Protein AF-A0A0N6ZM82-F1 (afdb_monomer_lite)

pLDDT: mean 79.0, std 15.88, range [41.53, 93.31]

Radius of gyration: 18.41 Å; chains: 1; bounding box: 28×65×36 Å

Structure (mmCIF, N/CA/C/O backbone):
data_AF-A0A0N6ZM82-F1
#
_entry.id   AF-A0A0N6ZM82-F1
#
loop_
_atom_site.group_PDB
_atom_site.id
_atom_site.type_symbol
_atom_site.label_atom_id
_atom_site.label_alt_id
_atom_site.label_comp_id
_atom_site.label_asym_id
_atom_site.label_entity_id
_atom_site.label_seq_id
_atom_site.pdbx_PDB_ins_code
_atom_site.Cartn_x
_atom_site.Cartn_y
_atom_site.Cartn_z
_atom_site.occupancy
_atom_site.B_iso_or_equiv
_atom_site.auth_seq_id
_atom_site.auth_comp_id
_atom_site.auth_asym_id
_atom_site.auth_atom_id
_atom_site.pdbx_PDB_model_num
ATOM 1 N N . MET A 1 1 ? -14.195 -1.100 5.619 1.00 47.75 1 MET A N 1
ATOM 2 C CA . MET A 1 1 ? -13.245 -1.840 4.760 1.00 47.75 1 MET A CA 1
ATOM 3 C C . MET A 1 1 ? -12.249 -2.521 5.677 1.00 47.75 1 MET A C 1
ATOM 5 O O . MET A 1 1 ? -11.611 -1.824 6.454 1.00 47.75 1 MET A O 1
ATOM 9 N N . SER A 1 2 ? -12.179 -3.851 5.667 1.00 57.38 2 SER A N 1
ATOM 10 C CA . SER A 1 2 ? -11.204 -4.586 6.480 1.00 57.38 2 SER A CA 1
ATOM 11 C C . SER A 1 2 ? -9.794 -4.263 5.991 1.00 57.38 2 SER A C 1
ATOM 13 O O . SER A 1 2 ? -9.532 -4.370 4.793 1.00 57.38 2 SER A O 1
ATOM 15 N N . ALA A 1 3 ? -8.909 -3.839 6.892 1.00 70.25 3 ALA A N 1
ATOM 16 C CA . ALA A 1 3 ? -7.518 -3.566 6.551 1.00 70.25 3 ALA A CA 1
ATOM 17 C C . ALA A 1 3 ? -6.855 -4.859 6.052 1.00 70.25 3 ALA A C 1
ATOM 19 O O . ALA A 1 3 ? -6.885 -5.882 6.737 1.00 70.25 3 ALA A O 1
ATOM 20 N N . ARG A 1 4 ? -6.304 -4.834 4.835 1.00 86.56 4 ARG A N 1
ATOM 21 C CA . ARG A 1 4 ? -5.609 -5.986 4.248 1.00 86.56 4 ARG A CA 1
ATOM 22 C C . ARG A 1 4 ? -4.201 -6.069 4.822 1.00 86.56 4 ARG A C 1
ATOM 24 O O . ARG A 1 4 ? -3.515 -5.057 4.876 1.00 86.56 4 ARG A O 1
ATOM 31 N N . THR A 1 5 ? -3.752 -7.256 5.213 1.00 89.25 5 THR A N 1
ATOM 32 C CA . THR A 1 5 ? -2.385 -7.466 5.713 1.00 89.25 5 THR A CA 1
ATOM 33 C C . THR A 1 5 ? -1.632 -8.420 4.795 1.00 89.25 5 THR A C 1
ATOM 35 O O . THR A 1 5 ? -2.133 -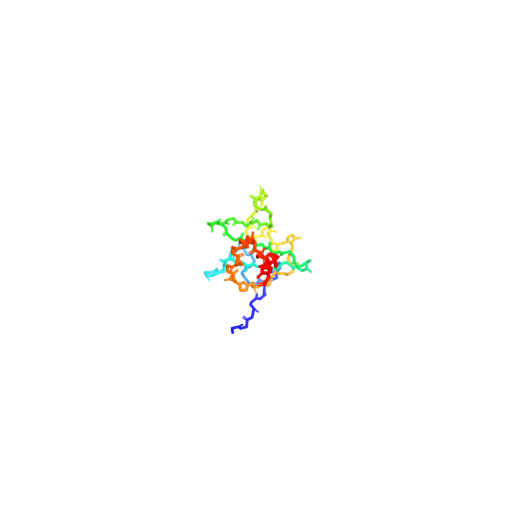9.491 4.460 1.00 89.25 5 THR A O 1
ATOM 38 N N . TRP A 1 6 ? -0.415 -8.039 4.411 1.00 90.31 6 TRP A N 1
ATOM 39 C CA . TRP A 1 6 ? 0.477 -8.802 3.544 1.00 90.31 6 TRP A CA 1
ATOM 40 C C . TRP A 1 6 ? 1.676 -9.313 4.330 1.00 90.31 6 TRP A C 1
ATOM 42 O O . TRP A 1 6 ? 2.356 -8.554 5.023 1.00 90.31 6 TRP A O 1
ATOM 52 N N . ARG A 1 7 ? 1.930 -10.617 4.218 1.00 87.81 7 ARG A N 1
ATOM 53 C CA . ARG A 1 7 ? 3.048 -11.312 4.863 1.00 87.81 7 ARG A CA 1
ATOM 54 C C . ARG A 1 7 ? 4.181 -11.563 3.856 1.00 87.81 7 ARG A C 1
ATOM 56 O O . ARG A 1 7 ? 3.867 -11.722 2.677 1.00 87.81 7 ARG A O 1
ATOM 63 N N . PRO A 1 8 ? 5.449 -11.646 4.305 1.00 86.19 8 PRO A N 1
ATOM 64 C CA . PRO A 1 8 ? 6.597 -11.995 3.454 1.00 86.19 8 PRO A CA 1
ATOM 65 C C . PRO A 1 8 ? 6.351 -13.249 2.607 1.00 86.19 8 PRO A C 1
ATOM 67 O O . PRO A 1 8 ? 6.508 -13.220 1.389 1.00 86.19 8 PRO A O 1
ATOM 70 N N . ASP A 1 9 ? 5.844 -14.301 3.244 1.00 84.25 9 ASP A N 1
ATOM 71 C CA . ASP A 1 9 ? 5.590 -15.606 2.621 1.00 84.25 9 ASP A CA 1
ATOM 72 C C . ASP A 1 9 ? 4.146 -15.760 2.111 1.00 84.25 9 ASP A C 1
ATOM 74 O O . ASP A 1 9 ? 3.696 -16.855 1.780 1.00 84.25 9 ASP A O 1
ATOM 78 N N . GLY A 1 10 ? 3.375 -14.667 2.097 1.00 78.56 10 GLY A N 1
ATOM 79 C CA . GLY A 1 10 ? 1.958 -14.669 1.749 1.00 78.56 10 GLY A CA 1
ATOM 80 C C . GLY A 1 10 ? 1.675 -14.248 0.302 1.00 78.56 10 GLY A C 1
ATOM 81 O O . GLY A 1 10 ? 2.492 -13.581 -0.339 1.00 78.56 10 GLY A O 1
ATOM 82 N N . PRO A 1 11 ? 0.480 -14.566 -0.223 1.00 75.62 11 PRO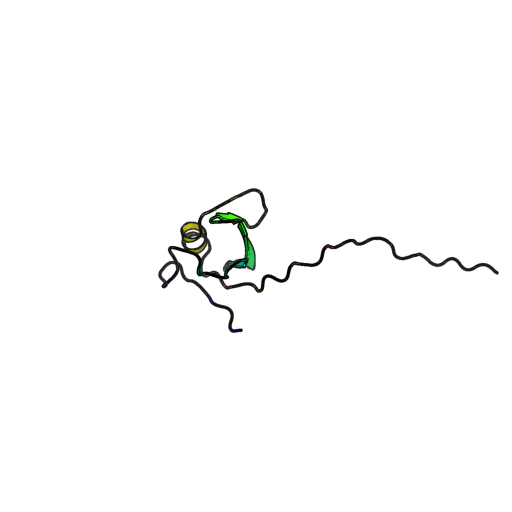 A N 1
ATOM 83 C CA . PRO A 1 11 ? 0.049 -14.079 -1.527 1.00 75.62 11 PRO A CA 1
ATOM 84 C C . PRO A 1 11 ? 0.050 -12.543 -1.566 1.00 75.62 11 PRO A C 1
ATOM 86 O O . PRO A 1 11 ? -0.413 -11.870 -0.643 1.00 75.62 11 PRO A O 1
ATOM 89 N N . GLY A 1 12 ? 0.581 -11.980 -2.653 1.00 79.19 12 GLY A N 1
ATOM 90 C CA . GLY A 1 12 ? 0.736 -10.531 -2.807 1.00 79.19 12 GLY A CA 1
ATOM 91 C C . GLY A 1 12 ? 2.018 -9.955 -2.198 1.00 79.19 12 GLY A C 1
ATOM 92 O O . GLY A 1 12 ? 2.136 -8.737 -2.126 1.00 79.19 12 GLY A O 1
ATOM 93 N N . SER A 1 13 ? 2.994 -10.777 -1.799 1.00 82.12 13 SER A N 1
ATOM 94 C CA . SER A 1 13 ? 4.310 -10.308 -1.333 1.00 82.12 13 SER A CA 1
ATOM 95 C C . SER A 1 13 ? 5.191 -9.732 -2.450 1.00 82.12 13 SER A C 1
ATOM 97 O O . SER A 1 13 ? 5.974 -8.819 -2.211 1.00 82.12 13 SER A O 1
ATOM 99 N N . PHE A 1 14 ? 5.037 -10.191 -3.697 1.00 83.12 14 PHE A N 1
ATOM 100 C CA . PHE A 1 14 ? 5.867 -9.744 -4.826 1.00 83.12 14 PHE A CA 1
ATOM 101 C C . PHE A 1 14 ? 5.496 -8.359 -5.368 1.00 83.12 14 PHE A C 1
ATOM 103 O O . PHE A 1 14 ? 6.383 -7.568 -5.704 1.00 83.12 14 PHE A O 1
ATOM 110 N N . GLN A 1 15 ? 4.201 -8.041 -5.440 1.00 86.25 15 GLN A N 1
ATOM 111 C CA . GLN A 1 15 ? 3.710 -6.787 -6.007 1.00 86.25 15 GLN A CA 1
ATOM 112 C C . GLN A 1 15 ? 2.533 -6.229 -5.208 1.00 86.25 15 GLN A C 1
ATOM 114 O O . GLN A 1 15 ? 1.640 -6.964 -4.795 1.00 86.25 15 GLN A O 1
ATOM 119 N N . ALA A 1 16 ? 2.533 -4.904 -5.040 1.00 85.00 16 ALA A N 1
ATOM 120 C CA . ALA A 1 16 ? 1.463 -4.190 -4.365 1.00 85.00 16 ALA A CA 1
ATOM 121 C C . ALA A 1 16 ? 0.141 -4.359 -5.129 1.00 85.00 16 ALA A C 1
ATOM 123 O O . ALA A 1 16 ? 0.105 -4.040 -6.326 1.00 85.00 16 ALA A O 1
ATOM 124 N N . PRO A 1 17 ? -0.948 -4.781 -4.461 1.00 85.81 17 PRO A N 1
ATOM 125 C CA . PRO A 1 17 ? -2.259 -4.832 -5.090 1.00 85.81 17 PRO A CA 1
ATOM 126 C C . PRO A 1 17 ? -2.710 -3.464 -5.617 1.00 85.81 17 PRO A C 1
ATOM 128 O O . PRO A 1 17 ? -2.288 -2.400 -5.143 1.00 85.81 17 PRO A O 1
ATOM 131 N N . ALA A 1 18 ? -3.594 -3.486 -6.614 1.00 83.75 18 ALA A N 1
ATOM 132 C CA . ALA A 1 18 ? -4.200 -2.272 -7.142 1.00 83.75 18 ALA A CA 1
ATOM 133 C C . ALA A 1 18 ? -4.979 -1.533 -6.037 1.00 83.75 18 ALA A C 1
ATOM 135 O O . ALA A 1 18 ? -5.657 -2.151 -5.219 1.00 83.75 18 ALA A O 1
ATOM 136 N N . GLY A 1 19 ? -4.853 -0.204 -6.001 1.00 84.88 19 GLY A N 1
ATOM 137 C CA . GLY A 1 19 ? -5.510 0.648 -5.002 1.00 84.88 19 GLY A CA 1
ATOM 138 C C . GLY A 1 19 ? -4.717 0.875 -3.711 1.00 84.88 19 GLY A C 1
ATOM 139 O O . GLY A 1 19 ? -4.954 1.880 -3.046 1.00 84.88 19 GLY A O 1
ATOM 140 N N . VAL A 1 20 ? -3.714 0.046 -3.398 1.00 87.94 20 VAL A N 1
ATOM 141 C CA . VAL A 1 20 ? -2.899 0.232 -2.187 1.00 87.94 20 VAL A CA 1
ATOM 142 C C . VAL A 1 20 ? -1.926 1.389 -2.399 1.00 87.94 20 VAL A C 1
ATOM 144 O O . VAL A 1 20 ? -1.062 1.346 -3.286 1.00 87.94 20 VAL A O 1
ATOM 147 N N . ARG A 1 21 ? -2.085 2.436 -1.585 1.00 90.38 21 ARG A N 1
ATOM 148 C CA . ARG A 1 21 ? -1.259 3.657 -1.622 1.00 90.38 21 ARG A CA 1
ATOM 149 C C . ARG A 1 21 ? -0.492 3.919 -0.331 1.00 90.38 21 ARG A C 1
ATOM 151 O O . ARG A 1 21 ? 0.500 4.642 -0.369 1.00 90.38 21 ARG A O 1
ATOM 158 N N . ALA A 1 22 ? -0.937 3.349 0.783 1.00 91.06 22 ALA A N 1
ATOM 159 C CA . ALA A 1 22 ? -0.272 3.462 2.068 1.00 91.06 22 ALA A CA 1
ATOM 160 C C . ALA A 1 22 ? -0.369 2.145 2.839 1.00 91.06 22 ALA A C 1
ATOM 162 O O . ALA A 1 22 ? -1.402 1.476 2.821 1.00 91.06 22 ALA A O 1
ATOM 163 N N . VAL A 1 23 ? 0.713 1.781 3.516 1.00 92.38 23 VAL A N 1
ATOM 164 C CA . VAL A 1 23 ? 0.782 0.605 4.384 1.00 92.38 23 VAL A CA 1
ATOM 165 C C . VAL A 1 23 ? 1.557 0.935 5.649 1.00 92.38 23 VAL A C 1
ATOM 167 O O . VAL A 1 23 ? 2.421 1.806 5.645 1.00 92.38 23 VAL A O 1
ATOM 170 N N . ARG A 1 24 ? 1.254 0.247 6.742 1.00 92.88 24 ARG A N 1
ATOM 171 C CA . ARG A 1 24 ? 2.025 0.278 7.981 1.00 92.88 24 ARG A CA 1
ATOM 172 C C . ARG A 1 24 ? 2.786 -1.017 8.143 1.00 92.88 24 ARG A C 1
ATOM 174 O O . ARG A 1 24 ? 2.207 -2.080 7.953 1.00 92.88 24 ARG A O 1
ATOM 181 N N . ASP A 1 25 ? 4.057 -0.923 8.496 1.00 91.50 25 ASP A N 1
ATOM 182 C CA . ASP A 1 25 ? 4.840 -2.097 8.867 1.00 91.50 25 ASP A CA 1
ATOM 183 C C . ASP A 1 25 ? 4.540 -2.562 10.302 1.00 91.50 25 ASP A C 1
ATOM 185 O O . ASP A 1 25 ? 3.818 -1.901 11.054 1.00 91.50 25 ASP A O 1
ATOM 189 N N . ASN A 1 26 ? 5.122 -3.695 10.701 1.00 87.00 26 ASN A N 1
ATOM 190 C CA . ASN A 1 26 ? 4.985 -4.230 12.059 1.00 87.00 26 ASN A CA 1
ATOM 191 C C . ASN A 1 26 ? 5.576 -3.301 13.143 1.00 87.00 26 ASN A C 1
ATOM 193 O O . ASN A 1 26 ? 5.263 -3.426 14.322 1.00 87.00 26 ASN A O 1
ATOM 197 N N . ARG A 1 27 ? 6.430 -2.345 12.756 1.00 88.38 27 ARG A N 1
ATOM 198 C CA . ARG A 1 27 ? 6.990 -1.318 13.649 1.00 88.38 27 ARG A CA 1
ATOM 199 C C . ARG A 1 27 ? 6.121 -0.055 13.699 1.00 88.38 27 ARG A C 1
ATOM 201 O O . ARG A 1 27 ? 6.504 0.914 14.350 1.00 88.38 27 ARG A O 1
ATOM 208 N N . GLY A 1 28 ? 4.979 -0.041 13.010 1.00 88.12 28 GLY A N 1
ATOM 209 C CA . GLY A 1 28 ? 4.058 1.090 12.943 1.00 88.12 28 GLY A CA 1
ATOM 210 C C . GLY A 1 28 ? 4.493 2.223 12.009 1.00 88.12 28 GLY A C 1
ATOM 211 O O . GLY A 1 28 ? 3.830 3.262 11.984 1.00 88.12 28 GLY A O 1
ATOM 212 N N . ARG A 1 29 ? 5.565 2.062 11.222 1.00 90.19 29 ARG A N 1
ATOM 213 C CA . ARG A 1 29 ? 6.007 3.093 10.271 1.00 90.19 29 ARG A CA 1
ATOM 214 C C . ARG A 1 29 ? 5.061 3.128 9.085 1.00 90.19 29 ARG A C 1
ATOM 216 O O . ARG A 1 29 ? 4.719 2.088 8.523 1.00 90.19 29 ARG A O 1
ATOM 223 N N . LEU A 1 30 ? 4.667 4.333 8.687 1.00 91.38 30 LEU A N 1
ATOM 224 C CA . LEU A 1 30 ? 3.841 4.546 7.508 1.00 91.38 30 LEU A CA 1
ATOM 225 C C . LEU A 1 30 ? 4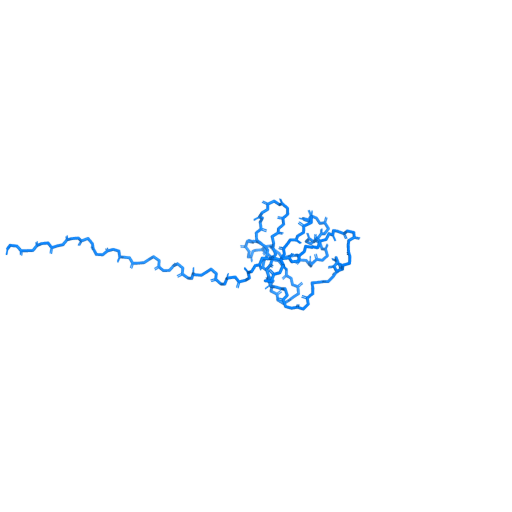.721 4.564 6.261 1.00 91.38 30 LEU A C 1
ATOM 227 O O . LEU A 1 30 ? 5.602 5.405 6.131 1.00 91.38 30 LEU A O 1
ATOM 231 N N . TRP A 1 31 ? 4.436 3.665 5.334 1.00 92.56 31 TRP A N 1
ATOM 232 C CA . TRP A 1 31 ? 5.023 3.622 4.010 1.00 92.56 31 TRP A CA 1
ATOM 233 C C . TRP A 1 31 ? 3.998 4.097 2.991 1.00 92.56 31 TRP A C 1
ATOM 235 O O . TRP A 1 31 ? 2.891 3.565 2.915 1.00 92.56 31 TRP A O 1
ATOM 245 N N . THR A 1 32 ? 4.367 5.083 2.185 1.00 92.69 32 THR A N 1
ATOM 246 C CA . THR A 1 32 ? 3.535 5.629 1.114 1.00 92.69 32 THR A CA 1
ATOM 247 C C . THR A 1 32 ? 4.099 5.246 -0.243 1.00 92.69 32 THR A C 1
ATOM 249 O O . THR A 1 32 ? 5.308 5.088 -0.433 1.00 92.69 32 THR A O 1
ATOM 252 N N . ARG A 1 33 ? 3.198 5.062 -1.203 1.00 90.44 33 ARG A N 1
ATOM 253 C CA . ARG A 1 33 ? 3.527 4.650 -2.562 1.00 90.44 33 ARG A CA 1
ATOM 254 C C . ARG A 1 33 ? 3.729 5.861 -3.468 1.00 90.44 33 ARG A C 1
ATOM 256 O O . ARG A 1 33 ? 2.853 6.715 -3.562 1.00 90.44 33 ARG A O 1
ATOM 263 N N . ASN A 1 34 ? 4.812 5.852 -4.237 1.00 87.12 34 ASN A N 1
ATOM 264 C CA . ASN A 1 34 ? 4.992 6.684 -5.424 1.00 87.12 34 ASN A CA 1
ATOM 265 C C . ASN A 1 34 ? 5.274 5.776 -6.620 1.00 87.12 34 ASN A C 1
ATOM 267 O O . ASN A 1 34 ? 6.282 5.072 -6.640 1.00 87.12 34 ASN A O 1
ATOM 271 N N . THR A 1 35 ? 4.384 5.783 -7.612 1.00 85.62 35 THR A N 1
ATOM 272 C CA . THR A 1 35 ? 4.413 4.877 -8.775 1.00 85.62 35 THR A CA 1
ATOM 273 C C . THR A 1 35 ? 4.556 3.396 -8.374 1.00 85.62 35 THR A C 1
ATOM 275 O O . THR A 1 35 ? 3.576 2.772 -7.960 1.00 85.62 35 THR A O 1
ATOM 278 N N . THR A 1 36 ? 5.754 2.817 -8.472 1.00 87.25 36 THR A N 1
ATOM 279 C CA . THR A 1 36 ? 6.082 1.423 -8.113 1.00 87.25 36 THR A CA 1
ATOM 280 C C . THR A 1 36 ? 6.965 1.303 -6.865 1.00 87.25 36 THR A C 1
ATOM 282 O O . THR A 1 36 ? 7.264 0.188 -6.427 1.00 87.25 36 THR A O 1
ATOM 285 N N . ARG A 1 37 ? 7.383 2.431 -6.279 1.00 91.69 37 ARG A N 1
ATOM 286 C CA . ARG A 1 37 ? 8.279 2.496 -5.119 1.00 91.69 37 ARG A CA 1
ATOM 287 C C . ARG A 1 37 ? 7.553 2.971 -3.866 1.00 91.69 37 ARG A C 1
ATOM 289 O O . ARG A 1 37 ? 6.510 3.616 -3.937 1.00 91.69 37 ARG A O 1
ATOM 296 N N . TRP A 1 38 ? 8.138 2.647 -2.723 1.00 93.25 38 TRP A N 1
ATOM 297 C CA . TRP A 1 38 ? 7.608 2.926 -1.397 1.00 93.25 38 TRP A CA 1
ATOM 298 C C . TRP A 1 38 ? 8.635 3.670 -0.561 1.00 93.25 38 TRP A C 1
ATOM 300 O O . TRP A 1 38 ? 9.824 3.361 -0.634 1.00 93.25 38 TRP A O 1
ATOM 310 N N . THR A 1 39 ? 8.176 4.628 0.235 1.00 93.25 39 THR A N 1
ATOM 311 C CA . THR A 1 39 ? 9.020 5.400 1.149 1.00 93.25 39 THR A CA 1
ATOM 312 C C . THR A 1 39 ? 8.312 5.625 2.476 1.00 93.25 39 THR A C 1
ATOM 314 O O . THR A 1 39 ? 7.089 5.736 2.506 1.00 93.25 39 THR A O 1
ATOM 317 N N . CYS A 1 40 ? 9.066 5.696 3.570 1.00 91.50 40 CYS A N 1
ATOM 318 C CA . CYS A 1 40 ? 8.541 6.066 4.886 1.00 91.50 40 CYS A CA 1
ATOM 319 C C . CYS A 1 40 ? 8.921 7.489 5.321 1.00 91.50 40 CYS A C 1
ATOM 321 O O . CYS A 1 40 ? 8.279 8.047 6.204 1.00 91.50 40 CYS A O 1
ATOM 323 N N . ASN A 1 41 ? 9.941 8.089 4.699 1.00 86.69 41 ASN A N 1
ATOM 324 C CA . ASN A 1 41 ? 10.472 9.411 5.053 1.00 86.69 41 ASN A CA 1
ATOM 325 C C . ASN A 1 41 ? 10.599 10.378 3.861 1.00 86.69 41 ASN A C 1
ATOM 327 O O . ASN A 1 41 ? 10.962 11.531 4.058 1.00 86.69 41 ASN A O 1
ATOM 331 N N . GLY A 1 42 ? 10.321 9.926 2.634 1.00 84.25 42 GLY A N 1
ATOM 332 C CA . GLY A 1 42 ? 10.464 10.714 1.406 1.00 84.25 42 GLY A CA 1
ATOM 333 C C . GLY A 1 42 ? 11.844 10.630 0.742 1.00 84.25 42 GLY A C 1
ATOM 334 O O . GLY A 1 42 ? 11.960 10.949 -0.440 1.00 84.25 42 GLY A O 1
ATOM 335 N N . SER A 1 43 ? 12.871 10.153 1.449 1.00 83.81 43 SER A N 1
ATOM 336 C CA . SER A 1 43 ? 14.262 10.142 0.962 1.00 83.81 43 SER A CA 1
ATOM 337 C C . SER A 1 43 ? 14.709 8.754 0.501 1.00 83.81 43 SER A C 1
ATOM 339 O O . SER A 1 43 ? 15.410 8.624 -0.500 1.00 83.81 43 SER A O 1
ATOM 341 N N . HIS A 1 44 ? 14.281 7.700 1.201 1.00 87.31 44 HIS A N 1
ATOM 342 C CA . HIS A 1 44 ? 14.641 6.319 0.874 1.00 87.31 44 HIS A CA 1
ATOM 343 C C . HIS A 1 44 ? 13.488 5.610 0.175 1.00 87.31 44 HIS A C 1
ATOM 345 O O . HIS A 1 44 ? 12.364 5.586 0.680 1.00 87.31 44 HIS A O 1
ATOM 351 N N . TRP A 1 45 ? 13.783 5.010 -0.977 1.00 91.75 45 TRP A N 1
ATOM 352 C CA . TRP A 1 45 ? 12.797 4.357 -1.830 1.00 91.75 45 TRP A CA 1
ATOM 353 C C . TRP A 1 45 ? 13.117 2.879 -2.002 1.00 91.75 45 TRP A C 1
ATOM 355 O O . TRP A 1 45 ? 14.190 2.527 -2.488 1.00 91.75 45 TRP A O 1
ATOM 365 N N . ILE A 1 46 ? 12.154 2.019 -1.684 1.00 93.31 46 ILE A N 1
ATOM 366 C CA . ILE A 1 46 ? 12.270 0.567 -1.847 1.00 93.31 46 ILE A CA 1
ATOM 367 C C . ILE A 1 46 ? 11.134 0.015 -2.709 1.00 93.31 46 ILE A C 1
ATOM 369 O O . ILE A 1 46 ? 10.118 0.672 -2.944 1.00 93.31 46 ILE A O 1
ATOM 373 N N . ARG A 1 47 ? 11.307 -1.202 -3.229 1.00 93.06 47 ARG A N 1
ATOM 374 C CA . ARG A 1 47 ? 10.250 -1.916 -3.964 1.00 93.06 47 ARG A CA 1
ATOM 375 C C . ARG A 1 47 ? 9.322 -2.632 -2.986 1.00 93.06 47 ARG A C 1
ATOM 377 O O . ARG A 1 47 ? 9.757 -3.019 -1.908 1.00 93.06 47 ARG A O 1
ATOM 384 N N . TRP A 1 48 ? 8.082 -2.886 -3.407 1.00 92.12 48 TRP A N 1
ATOM 385 C CA . TRP A 1 48 ? 7.089 -3.597 -2.591 1.00 92.12 48 TRP A CA 1
ATOM 386 C C . TRP A 1 48 ? 7.609 -4.922 -2.021 1.00 92.12 48 TRP A C 1
ATOM 388 O O . TRP A 1 48 ? 7.526 -5.115 -0.817 1.00 92.12 48 TRP A O 1
ATOM 398 N N . ARG A 1 49 ? 8.230 -5.788 -2.839 1.00 91.25 49 ARG A N 1
ATOM 399 C CA . ARG A 1 49 ? 8.760 -7.066 -2.329 1.00 91.25 49 ARG A CA 1
ATOM 400 C C . ARG A 1 49 ? 9.741 -6.886 -1.172 1.00 91.25 49 ARG A C 1
ATOM 402 O O . ARG A 1 49 ? 9.733 -7.676 -0.247 1.00 91.25 49 ARG A O 1
ATOM 409 N N . VAL A 1 50 ? 10.590 -5.858 -1.252 1.00 91.94 50 VAL A N 1
ATOM 410 C CA . VAL A 1 50 ? 11.617 -5.567 -0.241 1.00 91.94 50 VAL A CA 1
ATOM 411 C C . VAL A 1 50 ? 10.943 -5.036 1.016 1.00 91.94 50 VAL A C 1
ATOM 413 O O . VAL A 1 50 ? 11.257 -5.471 2.110 1.00 91.94 50 VAL A O 1
ATOM 416 N N . LEU A 1 51 ? 9.942 -4.170 0.856 1.00 91.56 51 LEU A N 1
ATOM 417 C CA . LEU A 1 51 ? 9.126 -3.688 1.964 1.00 91.56 51 LEU A CA 1
ATOM 418 C C . LEU A 1 51 ? 8.446 -4.840 2.712 1.00 91.56 51 LEU A C 1
ATOM 420 O O . LEU A 1 51 ? 8.516 -4.897 3.934 1.00 91.56 51 LEU A O 1
ATOM 424 N N . VAL A 1 52 ? 7.800 -5.762 1.996 1.00 91.50 52 VAL A N 1
ATOM 425 C CA . VAL A 1 52 ? 7.114 -6.891 2.634 1.00 91.50 52 VAL A CA 1
ATOM 426 C C . VAL A 1 52 ? 8.123 -7.887 3.215 1.00 91.50 52 VAL A C 1
ATOM 428 O O . VAL A 1 52 ? 7.880 -8.388 4.304 1.00 91.50 52 VAL A O 1
ATOM 431 N N . ALA A 1 53 ? 9.252 -8.148 2.552 1.00 90.81 53 ALA A N 1
ATOM 432 C CA . ALA A 1 53 ? 10.274 -9.075 3.044 1.00 90.81 53 ALA A CA 1
ATOM 433 C C . ALA A 1 53 ? 11.022 -8.549 4.283 1.00 90.81 53 ALA A C 1
ATOM 435 O O . ALA A 1 53 ? 11.137 -9.265 5.273 1.00 90.81 53 ALA A O 1
ATOM 436 N N . ASP A 1 54 ? 11.474 -7.293 4.256 1.00 90.88 54 ASP A N 1
ATOM 437 C CA . ASP A 1 54 ? 12.351 -6.723 5.289 1.00 90.88 54 ASP A CA 1
ATOM 438 C C . ASP A 1 54 ? 11.567 -6.062 6.436 1.00 90.88 54 ASP A C 1
ATOM 440 O O . ASP A 1 54 ? 12.095 -5.858 7.535 1.00 90.88 54 ASP A O 1
ATOM 444 N N . HIS A 1 55 ? 10.314 -5.666 6.185 1.00 89.50 55 HIS A N 1
ATOM 445 C CA . HIS A 1 55 ? 9.480 -4.925 7.140 1.00 89.50 55 HIS A CA 1
ATOM 446 C C . HIS A 1 55 ? 8.104 -5.563 7.390 1.00 89.50 55 HIS A C 1
ATOM 448 O O . HIS A 1 55 ? 7.326 -5.041 8.191 1.00 89.50 55 HIS A O 1
ATOM 454 N N . GLY A 1 56 ? 7.785 -6.684 6.738 1.00 81.88 56 GLY A N 1
ATOM 455 C CA . GLY A 1 56 ? 6.508 -7.372 6.914 1.00 81.88 56 GLY A CA 1
ATOM 456 C C . GLY A 1 56 ? 6.317 -7.994 8.307 1.00 81.88 56 GLY A C 1
ATOM 457 O O . GLY A 1 56 ? 7.286 -8.208 9.035 1.00 81.88 56 GLY A O 1
ATOM 458 N N . PRO A 1 57 ? 5.067 -8.327 8.686 1.00 90.12 57 PRO A N 1
ATOM 459 C CA . PRO A 1 57 ? 3.827 -8.112 7.937 1.00 90.12 57 PRO A CA 1
ATOM 460 C C . PRO A 1 57 ? 3.454 -6.630 7.820 1.00 90.12 57 PRO A C 1
ATOM 462 O O . PRO A 1 57 ? 3.624 -5.863 8.765 1.00 90.12 57 PRO A O 1
ATOM 465 N N . VAL A 1 58 ? 2.933 -6.235 6.657 1.00 91.75 58 VAL A N 1
ATOM 466 C CA . VAL A 1 58 ? 2.487 -4.859 6.404 1.00 91.75 58 VAL A CA 1
ATOM 467 C C . VAL A 1 58 ? 0.978 -4.802 6.236 1.00 91.75 58 VAL A C 1
ATOM 469 O O . VAL A 1 58 ? 0.393 -5.640 5.559 1.00 91.75 58 VAL A O 1
ATOM 472 N N . THR A 1 59 ? 0.337 -3.819 6.853 1.00 91.69 59 THR A N 1
ATOM 473 C CA . THR A 1 59 ? -1.120 -3.665 6.887 1.00 91.69 59 THR A CA 1
ATOM 474 C C . THR A 1 59 ? -1.530 -2.420 6.120 1.00 91.69 59 THR A C 1
ATOM 476 O O . THR A 1 59 ? -0.915 -1.369 6.269 1.00 91.69 59 THR A O 1
ATOM 479 N N . GLU A 1 60 ? -2.570 -2.519 5.302 1.00 91.19 60 GLU A N 1
ATOM 480 C CA . GLU A 1 60 ? -3.141 -1.401 4.563 1.00 91.19 60 GLU A CA 1
ATOM 481 C C . GLU A 1 60 ? -3.524 -0.286 5.526 1.00 91.19 60 GLU A C 1
ATOM 483 O O . GLU A 1 60 ? -4.330 -0.472 6.440 1.00 91.19 60 GLU A O 1
ATOM 488 N N . ALA A 1 61 ? -2.923 0.880 5.320 1.00 87.19 61 ALA A N 1
ATOM 489 C CA . ALA A 1 61 ? -3.310 2.076 6.029 1.00 87.19 61 ALA A CA 1
ATOM 490 C C . ALA A 1 61 ? -4.305 2.824 5.142 1.00 87.19 61 ALA A C 1
ATOM 492 O O . ALA A 1 61 ? -4.032 2.998 3.948 1.00 87.19 61 ALA A O 1
ATOM 493 N N . PRO A 1 62 ? -5.437 3.301 5.690 1.00 75.75 62 PRO A N 1
ATOM 494 C CA . PRO A 1 62 ? -6.262 4.231 4.950 1.00 75.75 62 PRO A CA 1
ATOM 495 C C . PRO A 1 62 ? -5.364 5.407 4.572 1.00 75.75 62 PRO A C 1
ATOM 497 O O . PRO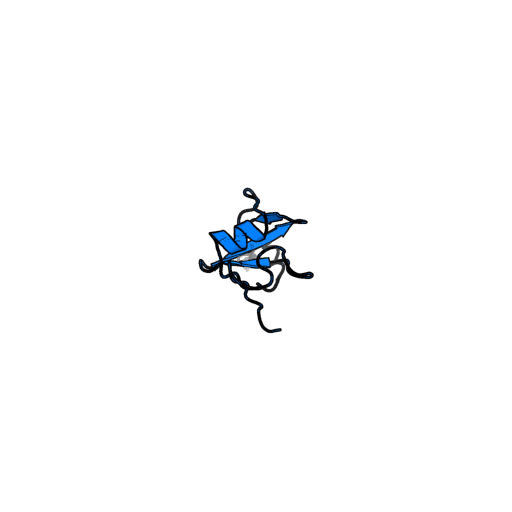 A 1 62 ? -4.730 6.028 5.429 1.00 75.75 62 PRO A O 1
ATOM 500 N N . VAL A 1 63 ? -5.278 5.680 3.272 1.00 62.19 63 VAL A N 1
ATOM 501 C CA . VAL A 1 63 ? -4.729 6.928 2.743 1.00 62.19 63 VAL A CA 1
ATOM 502 C C . VAL A 1 63 ? -5.703 8.020 3.174 1.00 62.19 63 VAL A C 1
ATOM 504 O O . VAL A 1 63 ? -6.499 8.518 2.389 1.00 62.19 63 VAL A O 1
ATOM 507 N N . HIS A 1 64 ? -5.699 8.369 4.457 1.00 49.91 64 HIS A N 1
ATOM 508 C CA . HIS A 1 64 ? -6.096 9.705 4.820 1.00 49.91 64 HIS A CA 1
ATOM 509 C C . HIS A 1 64 ? -4.966 10.573 4.287 1.00 49.91 64 HIS A C 1
ATOM 511 O O . HIS A 1 64 ? -3.833 10.420 4.755 1.00 49.91 64 HIS A O 1
ATOM 517 N N . PRO A 1 65 ? -5.203 11.443 3.291 1.00 46.34 65 PRO A N 1
ATOM 518 C CA . PRO A 1 65 ? -4.333 12.590 3.147 1.00 46.34 65 PRO A CA 1
ATOM 519 C C . PRO A 1 65 ? -4.375 13.268 4.514 1.00 46.34 65 PRO A C 1
ATOM 521 O O . PRO A 1 65 ? -5.391 13.846 4.898 1.00 46.34 65 PRO A O 1
ATOM 524 N N . ALA A 1 66 ? -3.322 13.086 5.309 1.00 47.09 66 ALA A N 1
ATOM 525 C CA . ALA A 1 66 ? -3.146 13.847 6.521 1.00 47.09 66 ALA A CA 1
ATOM 526 C C . ALA A 1 66 ? -3.052 15.296 6.055 1.00 47.09 66 ALA A C 1
ATOM 528 O O . ALA A 1 66 ? -2.063 15.716 5.459 1.00 47.09 66 ALA A O 1
ATOM 529 N N . GLN A 1 67 ? -4.191 15.974 6.175 1.00 49.66 67 GLN A N 1
ATOM 530 C CA . GLN A 1 67 ? -4.323 17.302 6.731 1.00 49.66 67 GLN A CA 1
ATOM 531 C C . GLN A 1 67 ? -3.031 18.091 6.584 1.00 49.66 67 GLN A C 1
ATOM 533 O O . GLN A 1 67 ? -2.110 17.971 7.390 1.00 49.66 67 GLN A O 1
ATOM 538 N N . ARG A 1 68 ? -2.995 18.913 5.535 1.00 41.53 68 ARG A N 1
ATOM 539 C CA . ARG A 1 68 ? -2.134 20.085 5.467 1.00 41.53 68 ARG A CA 1
ATOM 540 C C . ARG A 1 68 ? -2.306 20.840 6.785 1.00 41.53 68 ARG A C 1
ATOM 542 O O . ARG A 1 68 ? -3.262 21.589 6.956 1.00 41.53 68 ARG A O 1
ATOM 549 N N . ALA A 1 69 ? -1.403 20.590 7.725 1.00 48.56 69 ALA A N 1
ATOM 550 C CA . ALA A 1 69 ? -1.227 21.390 8.913 1.00 48.56 69 ALA A CA 1
ATOM 551 C C . ALA A 1 69 ? -0.688 22.744 8.447 1.00 48.56 69 ALA A C 1
ATOM 553 O O . ALA A 1 69 ? 0.515 22.970 8.393 1.00 48.56 69 ALA A O 1
ATOM 554 N N . THR A 1 70 ? -1.583 23.646 8.060 1.00 50.78 70 THR A N 1
ATOM 555 C CA . THR A 1 70 ? -1.338 25.068 8.273 1.00 50.78 70 THR A CA 1
ATOM 556 C C . THR A 1 70 ? -1.886 25.393 9.647 1.00 50.78 70 THR A C 1
ATOM 558 O O . THR A 1 70 ? -3.009 25.867 9.794 1.00 50.78 70 THR A O 1
ATOM 561 N N . SER A 1 71 ? -1.074 25.109 10.662 1.00 53.00 71 SER A N 1
ATOM 562 C CA . SER A 1 71 ? -1.071 25.935 11.857 1.00 53.00 71 SER A CA 1
ATOM 563 C C . SER A 1 71 ? -0.737 27.350 11.396 1.00 53.00 71 SER A C 1
ATOM 565 O O . SER A 1 71 ? 0.402 27.619 11.029 1.00 53.00 71 SER A O 1
ATOM 567 N N . SER A 1 72 ? -1.718 28.245 11.365 1.00 53.84 72 SER A N 1
ATOM 568 C CA . SER A 1 72 ? -1.415 29.666 11.461 1.00 53.84 72 SER A CA 1
ATOM 569 C C . SER A 1 72 ? -2.516 30.377 12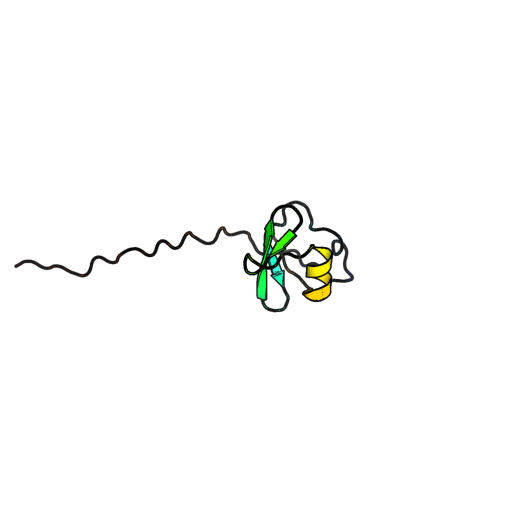.235 1.00 53.84 72 SER A C 1
ATOM 571 O O . SER A 1 72 ? -3.608 30.617 11.733 1.00 53.84 72 SER A O 1
ATOM 573 N N . THR A 1 73 ? -2.136 30.711 13.469 1.00 53.91 73 THR A N 1
ATOM 574 C CA . THR A 1 73 ? -2.562 31.897 14.215 1.00 53.91 73 THR A CA 1
ATOM 575 C C . THR A 1 73 ? -3.906 31.820 14.948 1.00 53.91 73 THR A C 1
ATOM 577 O O . THR A 1 73 ? -4.956 32.186 14.433 1.00 53.91 73 THR A O 1
ATOM 580 N N . LEU A 1 74 ? -3.826 31.458 16.235 1.00 57.88 74 LEU A N 1
ATOM 581 C CA . LEU A 1 74 ? -4.678 32.042 17.277 1.00 57.88 74 LEU A CA 1
ATOM 582 C C . LEU A 1 74 ?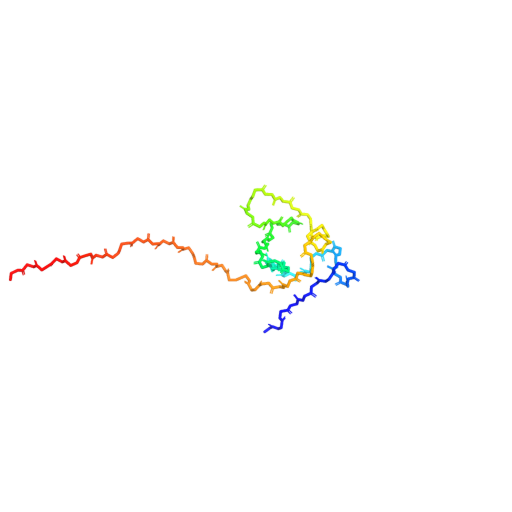 -4.538 33.577 17.231 1.00 57.88 74 LEU A C 1
ATOM 584 O O . LEU A 1 74 ? -3.413 34.058 17.380 1.00 57.88 74 LEU A O 1
ATOM 588 N N . PRO A 1 75 ? -5.611 34.373 17.095 1.00 58.38 75 PRO A N 1
ATOM 589 C CA . PRO A 1 75 ? -5.559 35.755 17.537 1.00 58.38 75 PRO A CA 1
ATOM 590 C C . PRO A 1 75 ? -5.651 35.776 19.067 1.00 58.38 75 PRO A C 1
ATOM 592 O O . PRO A 1 75 ? -6.697 35.512 19.661 1.00 58.38 75 PRO A O 1
ATOM 595 N N . THR A 1 76 ? -4.519 36.067 19.706 1.00 62.34 76 THR A N 1
ATOM 596 C CA . THR A 1 76 ? -4.467 36.495 21.105 1.00 62.34 76 THR A CA 1
ATOM 597 C C . THR A 1 76 ? -5.379 37.703 21.307 1.00 62.34 76 THR A C 1
ATOM 599 O O . THR A 1 76 ? -5.370 38.652 20.527 1.00 62.34 76 THR A O 1
ATOM 602 N N . SER A 1 77 ? -6.150 37.621 22.388 1.00 57.47 77 SER A N 1
ATOM 603 C CA . SER A 1 77 ? -7.012 38.638 22.982 1.00 57.47 77 SER A CA 1
ATOM 604 C C . SER A 1 77 ? -6.505 40.080 22.831 1.00 57.47 77 SER A C 1
ATOM 606 O O . SER A 1 77 ? -5.383 40.401 23.221 1.00 57.47 77 SER A O 1
ATOM 608 N N . GLY A 1 78 ? -7.378 40.959 22.343 1.00 51.69 78 GLY A N 1
ATOM 609 C CA . GLY A 1 78 ? -7.205 42.407 22.370 1.00 51.69 78 GLY A CA 1
ATOM 610 C C . GLY A 1 78 ? -8.512 43.062 22.790 1.00 51.69 78 GLY A C 1
ATOM 611 O O . GLY A 1 78 ? -9.360 43.350 21.955 1.00 51.69 78 GLY A O 1
ATOM 612 N N . ARG A 1 79 ? -8.681 43.262 24.098 1.00 55.94 79 ARG A N 1
ATOM 613 C CA . ARG A 1 79 ? -9.693 44.139 24.699 1.00 55.94 79 ARG A CA 1
ATOM 614 C C . ARG A 1 79 ? -9.301 45.598 24.435 1.00 55.94 79 ARG A C 1
ATOM 616 O O . ARG A 1 79 ? -8.185 45.967 24.798 1.00 55.94 79 ARG A O 1
ATOM 623 N N . PRO A 1 80 ? -10.215 46.450 23.949 1.00 61.56 80 PRO A N 1
ATOM 624 C CA . PRO A 1 80 ? -10.157 47.870 24.266 1.00 61.56 80 PRO A CA 1
ATOM 625 C C . PRO A 1 80 ? -11.418 48.314 25.021 1.00 61.56 80 PRO A C 1
ATOM 627 O O . PRO A 1 80 ? -12.530 48.091 24.561 1.00 61.56 80 PRO A O 1
ATOM 630 N N . ARG A 1 81 ? -11.143 48.898 26.195 1.00 57.31 81 ARG A N 1
ATOM 631 C CA . ARG A 1 81 ? -11.918 49.825 27.045 1.00 57.31 81 ARG A CA 1
ATOM 632 C C . ARG A 1 81 ? -13.443 49.767 27.027 1.00 57.31 81 ARG A C 1
ATOM 634 O O . ARG A 1 81 ? -14.050 50.269 26.064 1.00 57.31 81 ARG A O 1
#

Foldseek 3Di:
DPKDWDALPDPCLQAHDPPQAWKAFPVRQIWGDDPQWIDRPVPDTDGSNCCRNVGDRIIRDPPPVPDPPPPDDDPDDDDDD

Sequence (81 aa):
MSARTWRPDGPGSFQAPAGVRAVRDNRGRLWTRNTTRWTCNGSHWIRWRVLVADHGPVTEAPVHPAQRATSSTLPTSGRPR

Secondary structure (DSSP, 8-state):
-PPPEE-TTSTTSSSPPTT--EEE-TT--EEEEETTEEESSSS--EEHHHHHHHH-SEEEPP-------------------